Protein AF-A0AAN1PW30-F1 (afdb_monomer)

Nearest PDB structures (foldseek):
  5l0d-assembly2_C-3  TM=2.908E-01  e=8.568E-01  Homo sapiens
  5nen-assembly1_B  TM=4.566E-01  e=4.466E+00  Serratia marcescens
  1qkr-assembly1_A  TM=3.016E-01  e=1.514E+00  Gallus gallus
  5l0d-assembly1_A  TM=2.948E-01  e=2.998E+00  Homo sapiens

Mean predicted aligned error: 3.91 Å

Foldseek 3Di:
DDLVVQLVLLVLLLVLLVVLLPADQQDDDPVSLVSLLVSLVVCCPPPVPAWFWWQALVRDIDIDRPSVLSVVLSVLSVVLNVLCVVLVVQVVCVVVVHDDPDDSVVSNVVSVVSVSRSNRSSVRRSVRSVVSNVD

Secondary structure (DSSP, 8-state):
--HHHHHHHHHHHHHHHHHHHT-BTTB--HHHHHHHHHHHHHHHHHSTT-EEEEE-TTS-EEEEEHHHHHHHHHHHHHHHHHHHHHHHHHHHHHHHTPPPSS-HHHHHHHHHHHHHHHHHHHHHHHHHHHHHH--

Sequence (135 aa):
MNKAQKTEMYVEVLKVVEQLEAVSPTNLSHYTNEKAKSLAAKLAVEAPRTKVTFEDGNDIEVEMYLHAAVELCRSKV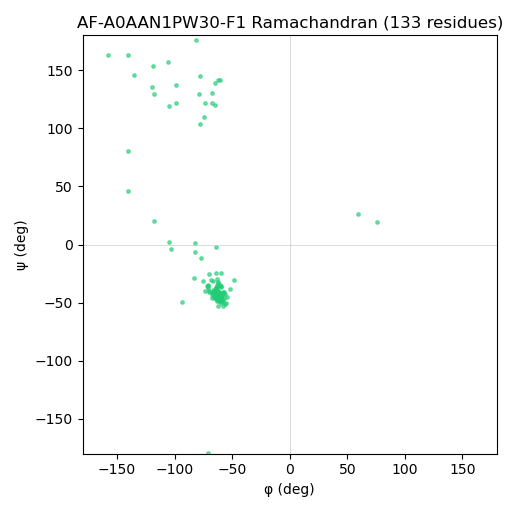EDCAIHTQAAEDAMNAYDNGDDTEFDPFKMEVEADEMKGEVDTLLANFKRALEAKVAA

Organism: Vibrio vulnificus (NCBI:txid672)

pLDDT: mean 92.32, std 5.35, range [72.06, 97.62]

Radius of gyration: 17.14 Å; Cα contacts (8 Å, |Δi|>4): 155; chains: 1; bounding box: 40×23×50 Å

Structure (mmCIF, N/CA/C/O backbone):
data_AF-A0AAN1PW30-F1
#
_entry.id   AF-A0AAN1PW30-F1
#
loop_
_atom_site.group_PDB
_atom_site.id
_atom_site.type_symbol
_atom_site.label_atom_id
_atom_site.label_alt_id
_atom_site.label_comp_id
_atom_site.label_asym_id
_atom_site.label_entity_id
_atom_site.label_seq_id
_atom_site.pdbx_PDB_ins_code
_atom_site.Cartn_x
_atom_site.Cartn_y
_atom_site.Cartn_z
_atom_site.occupancy
_atom_site.B_iso_or_equiv
_atom_site.auth_seq_id
_atom_site.auth_comp_id
_atom_site.auth_asym_id
_atom_site.auth_atom_id
_atom_site.pdbx_PDB_model_num
ATOM 1 N N . MET A 1 1 ? -11.646 -4.202 22.498 1.00 81.50 1 MET A N 1
ATOM 2 C CA . MET A 1 1 ? -10.920 -2.946 22.237 1.00 81.50 1 MET A CA 1
ATOM 3 C C . MET A 1 1 ? -11.868 -1.777 22.465 1.00 81.50 1 MET A C 1
ATOM 5 O O . MET A 1 1 ? -12.986 -1.828 21.961 1.00 81.50 1 MET A O 1
ATOM 9 N N . ASN A 1 2 ? -11.478 -0.795 23.279 1.00 88.50 2 ASN A N 1
ATOM 10 C CA . ASN A 1 2 ? -12.273 0.414 23.529 1.00 88.50 2 ASN A CA 1
ATOM 11 C C . ASN A 1 2 ? -12.083 1.456 22.398 1.00 88.50 2 ASN A C 1
ATOM 13 O O . ASN A 1 2 ? -11.291 1.226 21.482 1.00 88.50 2 ASN A O 1
ATOM 17 N N . LYS A 1 3 ? -12.815 2.585 22.437 1.00 87.56 3 LYS A N 1
ATOM 18 C CA . LYS A 1 3 ? -12.741 3.619 21.382 1.00 87.56 3 LYS A CA 1
ATOM 19 C C . LYS A 1 3 ? -11.317 4.170 21.212 1.00 87.56 3 LYS A C 1
ATOM 21 O O . LYS A 1 3 ? -10.826 4.189 20.093 1.00 87.56 3 LYS A O 1
ATOM 26 N N . ALA A 1 4 ? -10.649 4.537 22.307 1.00 89.38 4 ALA A N 1
ATOM 27 C CA . ALA A 1 4 ? -9.301 5.111 22.274 1.00 89.38 4 ALA A CA 1
ATOM 28 C C . ALA A 1 4 ? -8.271 4.153 21.650 1.00 89.38 4 ALA A C 1
ATOM 30 O O . ALA A 1 4 ? -7.575 4.527 20.713 1.00 89.38 4 ALA A O 1
ATOM 31 N N . GLN A 1 5 ? -8.264 2.890 22.082 1.00 89.75 5 GLN A N 1
ATOM 32 C CA . GLN A 1 5 ? -7.392 1.847 21.530 1.00 89.75 5 GLN A CA 1
ATOM 33 C C . GLN A 1 5 ? -7.632 1.627 20.029 1.00 89.75 5 GLN A C 1
ATOM 35 O O . GLN A 1 5 ? -6.702 1.379 19.269 1.00 89.75 5 GLN A O 1
ATOM 40 N N . LYS A 1 6 ? -8.891 1.728 19.583 1.00 89.88 6 LYS A N 1
ATOM 41 C CA . LYS A 1 6 ? -9.244 1.569 18.170 1.00 89.88 6 LYS A CA 1
ATOM 42 C C . LYS A 1 6 ? -8.744 2.744 17.325 1.00 89.88 6 LYS A C 1
ATOM 44 O O . LYS A 1 6 ? -8.249 2.521 16.226 1.00 89.88 6 LYS A O 1
ATOM 49 N N . THR A 1 7 ? -8.841 3.970 17.838 1.00 92.69 7 THR A N 1
ATOM 50 C CA . THR A 1 7 ? -8.284 5.162 17.185 1.00 92.69 7 THR A CA 1
ATOM 51 C C . THR A 1 7 ? -6.758 5.091 17.107 1.00 92.69 7 THR A C 1
ATOM 53 O O . THR A 1 7 ? -6.206 5.313 16.035 1.00 92.69 7 THR A O 1
ATOM 56 N N . GLU A 1 8 ? -6.074 4.712 18.191 1.00 94.25 8 GLU A N 1
ATOM 57 C CA . GLU A 1 8 ? -4.613 4.529 18.203 1.00 94.25 8 GLU A CA 1
ATOM 58 C C . GLU A 1 8 ? -4.150 3.499 17.167 1.00 94.25 8 GLU A C 1
ATOM 60 O O . GLU A 1 8 ? -3.198 3.750 16.432 1.00 94.25 8 GLU A O 1
ATOM 65 N N . MET A 1 9 ? -4.870 2.380 17.049 1.00 95.56 9 MET A N 1
ATOM 66 C CA . MET A 1 9 ? -4.615 1.369 16.023 1.00 95.56 9 MET A CA 1
ATOM 67 C C . MET A 1 9 ? -4.747 1.951 14.606 1.00 95.56 9 MET A C 1
ATOM 69 O O . MET A 1 9 ? -3.868 1.730 13.778 1.00 95.56 9 MET A O 1
ATOM 73 N N . TYR A 1 10 ? -5.804 2.719 14.305 1.00 96.12 10 TYR A N 1
ATOM 74 C CA . TYR A 1 10 ? -5.939 3.355 12.986 1.00 96.12 10 TYR A CA 1
ATOM 75 C C . TYR A 1 10 ? -4.834 4.384 12.711 1.00 96.12 10 TYR A C 1
ATOM 77 O O . TYR A 1 10 ? -4.348 4.451 11.587 1.00 96.12 10 TYR A O 1
ATOM 85 N N . VAL A 1 11 ? -4.386 5.132 13.726 1.00 96.44 11 VAL A N 1
ATOM 86 C CA . VAL A 1 11 ? -3.246 6.061 13.610 1.00 96.44 11 VAL A CA 1
ATOM 87 C C . VAL A 1 11 ? -1.935 5.314 13.340 1.00 96.44 11 VAL A C 1
ATOM 89 O O . VAL A 1 11 ? -1.115 5.780 12.551 1.00 96.44 11 VAL A O 1
ATOM 92 N N . GLU A 1 12 ? -1.713 4.163 13.980 1.00 96.25 12 GLU A N 1
ATOM 93 C CA . GLU A 1 12 ? -0.541 3.315 13.724 1.00 96.25 12 GLU A CA 1
ATOM 94 C C . GLU A 1 12 ? -0.530 2.805 12.276 1.00 96.25 12 GLU A C 1
ATOM 96 O O . GLU A 1 12 ? 0.503 2.886 11.610 1.00 96.25 12 GLU A O 1
ATOM 101 N N . VAL A 1 13 ? -1.685 2.359 11.768 1.00 96.88 13 VAL A N 1
ATOM 102 C CA . VAL A 1 13 ? -1.829 1.928 10.369 1.00 96.88 13 VAL A CA 1
ATOM 103 C C . VAL A 1 13 ? -1.617 3.081 9.399 1.00 96.88 13 VAL A C 1
ATOM 105 O O . VAL A 1 13 ? -0.852 2.927 8.451 1.00 96.88 13 VAL A O 1
ATOM 108 N N . LEU A 1 14 ? -2.228 4.239 9.654 1.00 97.12 14 LEU A N 1
ATOM 109 C CA . LEU A 1 14 ? -2.099 5.418 8.799 1.00 97.12 14 LEU A CA 1
ATOM 110 C C . LEU A 1 14 ? -0.629 5.801 8.588 1.00 97.12 14 LEU A C 1
ATOM 112 O O . LEU A 1 14 ? -0.199 5.969 7.454 1.00 97.12 14 LEU A O 1
ATOM 116 N N . LYS A 1 15 ? 0.173 5.812 9.660 1.00 96.25 15 LYS A N 1
ATOM 117 C CA . LYS A 1 15 ? 1.615 6.099 9.579 1.00 96.25 15 LYS A CA 1
ATOM 118 C C . LYS A 1 15 ? 2.386 5.109 8.711 1.00 96.25 15 LYS A C 1
ATOM 120 O O . LYS A 1 15 ? 3.383 5.483 8.105 1.00 96.25 15 LYS A O 1
ATOM 125 N N . VAL A 1 16 ? 2.000 3.834 8.706 1.00 95.81 16 VAL A N 1
ATOM 126 C CA . VAL A 1 16 ? 2.643 2.830 7.846 1.00 95.81 16 VAL A CA 1
ATOM 127 C C . VAL A 1 16 ? 2.225 3.022 6.393 1.00 95.81 16 VAL A C 1
ATOM 129 O O . VAL A 1 16 ? 3.078 2.945 5.517 1.00 95.81 16 VAL A O 1
ATOM 132 N N . VAL A 1 17 ? 0.954 3.330 6.136 1.00 95.88 17 VAL A N 1
ATOM 133 C CA . VAL A 1 17 ? 0.462 3.619 4.781 1.00 95.88 17 VAL A CA 1
ATOM 134 C C . VAL A 1 17 ? 1.135 4.867 4.204 1.00 95.88 17 VAL A C 1
ATOM 136 O O . VAL A 1 17 ? 1.611 4.816 3.080 1.00 95.88 17 VAL A O 1
ATOM 139 N N . GLU A 1 18 ? 1.291 5.939 4.985 1.00 95.44 18 GLU A N 1
ATOM 140 C CA . GLU A 1 18 ? 2.047 7.137 4.576 1.00 95.44 18 GLU A CA 1
ATOM 141 C C . GLU A 1 18 ? 3.515 6.824 4.249 1.00 95.44 18 GLU A C 1
ATOM 143 O O . GLU A 1 18 ? 4.101 7.407 3.341 1.00 95.44 18 GLU A O 1
ATOM 148 N N . GLN A 1 19 ? 4.127 5.890 4.982 1.00 94.56 19 GLN A N 1
ATOM 149 C CA . GLN A 1 19 ? 5.493 5.452 4.699 1.00 94.56 19 GLN A CA 1
ATOM 150 C C . GLN A 1 19 ? 5.590 4.618 3.425 1.00 94.56 19 GLN A C 1
ATOM 152 O O . GLN A 1 19 ? 6.607 4.714 2.748 1.00 94.56 19 GLN A O 1
ATOM 157 N N . LEU A 1 20 ? 4.571 3.812 3.119 1.00 94.25 20 LEU A N 1
ATOM 158 C CA . LEU A 1 20 ? 4.473 3.060 1.868 1.00 94.25 20 LEU A CA 1
ATOM 159 C C . LEU A 1 20 ? 4.222 3.992 0.674 1.00 94.25 20 LEU A C 1
ATOM 161 O O . LEU A 1 20 ? 4.856 3.824 -0.356 1.00 94.25 20 LEU A O 1
ATOM 165 N N . GLU A 1 21 ? 3.372 5.007 0.828 1.00 92.94 21 GLU A N 1
ATOM 166 C CA . GLU A 1 21 ? 3.100 6.036 -0.192 1.00 92.94 21 GLU A CA 1
ATOM 167 C C . GLU A 1 21 ? 4.357 6.854 -0.538 1.00 92.94 21 GLU A C 1
ATOM 169 O O . GLU A 1 21 ? 4.560 7.246 -1.682 1.00 92.94 21 GLU A O 1
ATOM 174 N N . ALA A 1 22 ? 5.238 7.075 0.441 1.00 90.06 22 ALA A N 1
ATOM 175 C CA . ALA A 1 22 ? 6.494 7.800 0.256 1.00 90.06 22 ALA A CA 1
ATOM 176 C C . ALA A 1 22 ? 7.646 6.945 -0.319 1.00 90.06 22 ALA A C 1
ATOM 178 O O . ALA A 1 22 ? 8.770 7.444 -0.438 1.00 90.06 22 ALA A O 1
ATOM 179 N N . VAL A 1 23 ? 7.415 5.663 -0.627 1.00 87.31 23 VAL A N 1
ATOM 180 C CA . VAL A 1 23 ? 8.431 4.780 -1.217 1.00 87.31 23 VAL A CA 1
ATOM 181 C C . VAL A 1 23 ? 8.762 5.242 -2.636 1.00 87.31 23 VAL A C 1
ATOM 183 O O . VAL A 1 23 ? 7.880 5.468 -3.461 1.00 87.31 23 VAL A O 1
ATOM 186 N N . SER A 1 24 ? 10.060 5.368 -2.921 1.00 78.06 24 SER A N 1
ATOM 187 C CA . SER A 1 24 ? 10.543 5.586 -4.287 1.00 78.06 24 SER A CA 1
ATOM 188 C C . SER A 1 24 ? 10.160 4.387 -5.160 1.00 78.06 24 SER A C 1
ATOM 190 O O . SER A 1 24 ? 10.295 3.264 -4.669 1.00 78.06 24 SER A O 1
ATOM 192 N N . PRO A 1 25 ? 9.774 4.585 -6.436 1.00 73.44 25 PRO A N 1
ATOM 193 C CA . PRO A 1 25 ? 9.343 3.510 -7.333 1.00 73.44 25 PRO A CA 1
ATOM 194 C C . PRO A 1 25 ? 10.270 2.292 -7.376 1.00 73.44 25 PRO A C 1
ATOM 196 O O . PRO A 1 25 ? 9.790 1.186 -7.526 1.00 73.44 25 PRO A O 1
ATOM 199 N N . THR A 1 26 ? 11.574 2.466 -7.169 1.00 77.81 26 THR A N 1
ATOM 200 C CA . THR A 1 26 ? 12.582 1.391 -7.200 1.00 77.81 26 THR A CA 1
ATOM 201 C C . THR A 1 26 ? 13.077 0.917 -5.840 1.00 77.81 26 THR A C 1
ATOM 203 O O . THR A 1 26 ? 13.900 0.010 -5.757 1.00 77.81 26 THR A O 1
ATOM 206 N N . ASN A 1 27 ? 12.651 1.539 -4.738 1.00 79.00 27 ASN A N 1
ATOM 207 C CA . ASN A 1 27 ? 13.316 1.335 -3.454 1.00 79.00 27 ASN A CA 1
ATOM 208 C C . ASN A 1 27 ? 12.343 1.242 -2.284 1.00 79.00 27 ASN A C 1
ATOM 210 O O . ASN A 1 27 ? 12.189 2.176 -1.487 1.00 79.00 27 ASN A O 1
ATOM 214 N N . LEU A 1 28 ? 11.762 0.055 -2.125 1.00 86.00 28 LEU A N 1
ATOM 215 C CA . LEU A 1 28 ? 11.149 -0.347 -0.869 1.00 86.00 28 LEU A CA 1
ATOM 216 C C . LEU A 1 28 ? 12.241 -0.766 0.126 1.00 86.00 28 LEU A C 1
ATOM 218 O O . LEU A 1 28 ? 12.779 -1.871 0.067 1.00 86.00 28 LEU A O 1
ATOM 222 N N . SER A 1 29 ? 12.547 0.107 1.090 1.00 87.25 29 SER A N 1
ATOM 223 C CA . SER A 1 29 ? 13.531 -0.231 2.123 1.00 87.25 29 SER A CA 1
ATOM 224 C C . SER A 1 29 ? 13.096 -1.463 2.932 1.00 87.25 29 SER A C 1
ATOM 226 O O . SER A 1 29 ? 11.925 -1.598 3.302 1.00 87.25 29 SER A O 1
ATOM 228 N N . HIS A 1 30 ? 14.057 -2.325 3.288 1.00 87.50 30 HIS A N 1
ATOM 229 C CA . HIS A 1 30 ? 13.805 -3.488 4.151 1.00 87.50 30 HIS A CA 1
ATOM 230 C C . HIS A 1 30 ? 13.090 -3.093 5.454 1.00 87.50 30 HIS A C 1
ATOM 232 O O . HIS A 1 30 ? 12.180 -3.785 5.902 1.00 87.50 30 HIS A O 1
ATOM 238 N N . TYR A 1 31 ? 13.454 -1.939 6.025 1.00 89.75 31 TYR A N 1
ATOM 239 C CA . TYR A 1 31 ? 12.816 -1.397 7.222 1.00 89.75 31 TYR A CA 1
ATOM 240 C C . TYR A 1 31 ? 11.323 -1.102 7.012 1.00 89.75 31 TYR A C 1
ATOM 242 O O . TYR A 1 31 ? 10.502 -1.511 7.832 1.00 89.75 31 TYR A O 1
ATOM 250 N N . THR A 1 32 ? 10.957 -0.419 5.922 1.00 91.50 32 THR A N 1
ATOM 251 C CA . THR A 1 32 ? 9.554 -0.100 5.609 1.00 91.50 32 THR A CA 1
ATOM 252 C C . THR A 1 32 ? 8.741 -1.374 5.371 1.00 91.50 32 THR A C 1
ATOM 254 O O . THR A 1 32 ? 7.651 -1.513 5.930 1.00 91.50 32 THR A O 1
ATOM 257 N N . ASN A 1 33 ? 9.291 -2.329 4.612 1.00 92.06 33 ASN A N 1
ATOM 258 C CA . ASN A 1 33 ? 8.630 -3.601 4.310 1.00 92.06 33 ASN A CA 1
ATOM 259 C C . ASN A 1 33 ? 8.364 -4.424 5.583 1.00 92.06 33 ASN A C 1
ATOM 261 O O . ASN A 1 33 ? 7.224 -4.792 5.875 1.00 92.06 33 ASN A O 1
ATOM 265 N N . GLU A 1 34 ? 9.398 -4.650 6.400 1.00 94.50 34 GLU A N 1
ATOM 266 C CA . GLU A 1 34 ? 9.271 -5.433 7.635 1.00 94.50 34 GLU A CA 1
ATOM 267 C C . GLU A 1 34 ? 8.385 -4.743 8.675 1.00 94.50 34 GLU A C 1
ATOM 269 O O . GLU A 1 34 ? 7.665 -5.415 9.418 1.00 94.50 34 GLU A O 1
ATOM 274 N N . LYS A 1 35 ? 8.362 -3.405 8.706 1.00 94.50 35 LYS A N 1
ATOM 275 C CA . LYS A 1 35 ? 7.440 -2.659 9.566 1.00 94.50 35 LYS A CA 1
ATOM 276 C C . LYS A 1 35 ? 5.982 -2.884 9.161 1.00 94.50 35 LYS A C 1
ATOM 278 O O . LYS A 1 35 ? 5.157 -3.152 10.035 1.00 94.50 35 LYS A O 1
ATOM 283 N N . ALA A 1 36 ? 5.663 -2.810 7.868 1.00 95.81 36 ALA A N 1
ATOM 284 C CA . ALA A 1 36 ? 4.309 -3.060 7.373 1.00 95.81 36 ALA A CA 1
ATOM 285 C C . ALA A 1 36 ? 3.867 -4.510 7.621 1.00 95.81 36 ALA A C 1
ATOM 287 O O . ALA A 1 36 ? 2.786 -4.745 8.163 1.00 95.81 36 ALA A O 1
ATOM 288 N N . LYS A 1 37 ? 4.747 -5.473 7.332 1.00 97.00 37 LYS A N 1
ATOM 289 C CA . LYS A 1 37 ? 4.534 -6.905 7.577 1.00 97.00 37 LYS A CA 1
ATOM 290 C C . LYS A 1 37 ? 4.310 -7.223 9.057 1.00 97.00 37 LYS A C 1
ATOM 292 O O . LYS A 1 37 ? 3.358 -7.914 9.419 1.00 97.00 37 LYS A O 1
ATOM 297 N N . SER A 1 38 ? 5.157 -6.678 9.933 1.00 97.12 38 SER A N 1
ATOM 298 C CA . SER A 1 38 ? 5.034 -6.855 11.385 1.00 97.12 38 SER A CA 1
ATOM 299 C C . SER A 1 38 ? 3.733 -6.256 11.916 1.00 97.12 38 SER A C 1
ATOM 301 O O . SER A 1 38 ? 3.075 -6.863 12.763 1.00 97.12 38 SER A O 1
ATOM 303 N N . LEU A 1 39 ? 3.325 -5.091 11.399 1.00 97.50 39 LEU A N 1
ATOM 304 C CA . LEU A 1 39 ? 2.055 -4.472 11.767 1.00 97.50 39 LEU A CA 1
ATOM 305 C C . LEU A 1 39 ? 0.861 -5.316 11.307 1.00 97.50 39 LEU A C 1
ATOM 307 O O . LEU A 1 39 ? -0.047 -5.554 12.101 1.00 97.50 39 LEU A O 1
ATOM 311 N N . ALA A 1 40 ? 0.866 -5.818 10.070 1.00 97.38 40 ALA A N 1
ATOM 312 C CA . ALA A 1 40 ? -0.177 -6.718 9.581 1.00 97.38 40 ALA A CA 1
ATOM 313 C C . ALA A 1 40 ? -0.301 -7.971 10.471 1.00 97.38 40 ALA A C 1
ATOM 315 O O . ALA A 1 40 ? -1.402 -8.316 10.906 1.00 97.38 40 ALA A O 1
ATOM 316 N N . ALA A 1 41 ? 0.823 -8.600 10.831 1.00 97.62 41 ALA A N 1
ATOM 317 C CA . ALA A 1 41 ? 0.840 -9.757 11.726 1.00 97.62 41 ALA A CA 1
ATOM 318 C C . ALA A 1 41 ? 0.293 -9.433 13.130 1.00 97.62 41 ALA A C 1
ATOM 320 O O . ALA A 1 41 ? -0.526 -10.183 13.664 1.00 97.62 41 ALA A O 1
ATOM 321 N N . LYS A 1 42 ? 0.683 -8.290 13.711 1.00 97.12 42 LYS A N 1
ATOM 322 C CA . LYS A 1 42 ? 0.152 -7.801 14.995 1.00 97.12 42 LYS A CA 1
ATOM 323 C C . LYS A 1 42 ? -1.366 -7.612 14.935 1.00 97.12 42 LYS A C 1
ATOM 325 O O . LYS A 1 42 ? -2.090 -8.119 15.791 1.00 97.12 42 LYS A O 1
ATOM 330 N N . LEU A 1 43 ? -1.868 -6.940 13.897 1.00 96.88 43 LEU A N 1
ATOM 331 C CA . LEU A 1 43 ? -3.300 -6.685 13.705 1.00 96.88 43 LEU A CA 1
ATOM 332 C C . LEU A 1 43 ? -4.106 -7.974 13.519 1.00 96.88 43 LEU A C 1
ATOM 334 O O . LEU A 1 43 ? -5.236 -8.057 14.001 1.00 96.88 43 LEU A O 1
ATOM 338 N N . ALA A 1 44 ? -3.536 -8.987 12.864 1.00 96.62 44 ALA A N 1
ATOM 339 C CA . ALA A 1 44 ? -4.173 -10.291 12.707 1.00 96.62 44 ALA A CA 1
ATOM 340 C C . ALA A 1 44 ? -4.389 -11.014 14.051 1.00 96.62 44 ALA A C 1
ATOM 342 O O . ALA A 1 44 ? -5.293 -11.837 14.163 1.00 96.62 44 ALA A O 1
ATOM 343 N N . VAL A 1 45 ? -3.603 -10.694 15.083 1.00 96.31 45 VAL A N 1
ATOM 344 C CA . VAL A 1 45 ? -3.748 -11.264 16.432 1.00 96.31 45 VAL A CA 1
ATOM 345 C C . VAL A 1 45 ? -4.613 -10.375 17.325 1.00 96.31 45 VAL A C 1
ATOM 347 O O . VAL A 1 45 ? -5.549 -10.852 17.966 1.00 96.31 45 VAL A O 1
ATOM 350 N N . GLU A 1 46 ? -4.322 -9.076 17.368 1.00 94.31 46 GLU A N 1
ATOM 351 C CA . GLU A 1 46 ? -4.938 -8.139 18.316 1.00 94.31 46 GLU A CA 1
ATOM 352 C C . GLU A 1 46 ? -6.307 -7.619 17.849 1.00 94.31 46 GLU A C 1
ATOM 354 O O . GLU A 1 46 ? -7.176 -7.298 18.665 1.00 94.31 46 GLU A O 1
ATOM 359 N N . ALA A 1 47 ? -6.522 -7.553 16.533 1.00 93.00 47 ALA A N 1
ATOM 360 C CA . ALA A 1 47 ? -7.712 -6.979 15.913 1.00 93.00 47 ALA A CA 1
ATOM 361 C C . ALA A 1 47 ? -8.222 -7.776 14.681 1.00 93.00 47 ALA A C 1
ATOM 363 O O . ALA A 1 47 ? -8.619 -7.158 13.688 1.00 93.00 47 ALA A O 1
ATOM 364 N N . PRO A 1 48 ? -8.322 -9.125 14.736 1.00 94.38 48 PRO A N 1
ATOM 365 C CA . PRO A 1 48 ? -8.564 -9.992 13.568 1.00 94.38 48 PRO A CA 1
ATOM 366 C C . PRO A 1 48 ? -9.870 -9.718 12.820 1.00 94.38 48 PRO A C 1
ATOM 368 O O . PRO A 1 48 ? -10.021 -10.072 11.659 1.00 94.38 48 PRO A O 1
ATOM 371 N N . ARG A 1 49 ? -10.860 -9.136 13.501 1.00 94.94 49 ARG A N 1
ATOM 372 C CA . ARG A 1 49 ? -12.202 -8.895 12.949 1.00 94.94 49 ARG A CA 1
ATOM 373 C C . ARG A 1 49 ? -12.441 -7.438 12.580 1.00 94.94 49 ARG A C 1
ATOM 375 O O . ARG A 1 49 ? -13.554 -7.089 12.192 1.00 94.94 49 ARG A O 1
ATOM 382 N N . THR A 1 50 ? -11.443 -6.572 12.743 1.00 95.06 50 THR A N 1
ATOM 383 C CA . THR A 1 50 ? -11.596 -5.173 12.358 1.00 95.06 50 THR A CA 1
ATOM 384 C C . THR A 1 50 ? -11.563 -5.077 10.847 1.00 95.06 50 THR A C 1
ATOM 386 O O . THR A 1 50 ? -10.590 -5.488 10.225 1.00 95.06 50 THR A O 1
ATOM 389 N N . LYS A 1 51 ? -12.631 -4.530 10.273 1.00 95.81 51 LYS A N 1
ATOM 390 C CA . LYS A 1 51 ? -12.764 -4.308 8.840 1.00 95.81 51 LYS A CA 1
ATOM 391 C C . LYS A 1 51 ? -12.605 -2.837 8.477 1.00 95.81 51 LYS A C 1
ATOM 393 O O . LYS A 1 51 ? -12.814 -1.947 9.311 1.00 95.81 51 LYS A O 1
ATOM 398 N N . VAL A 1 52 ? -12.249 -2.618 7.224 1.00 95.25 52 VAL A N 1
ATOM 399 C CA . VAL A 1 52 ? -12.179 -1.325 6.554 1.00 95.25 52 VAL A CA 1
ATOM 400 C C . VAL A 1 52 ? -12.820 -1.472 5.176 1.00 95.25 52 VAL A C 1
ATOM 402 O O . VAL A 1 52 ? -12.742 -2.541 4.570 1.00 95.25 52 VAL A O 1
ATOM 405 N N . THR A 1 53 ? -13.468 -0.404 4.725 1.00 95.81 53 THR A N 1
ATOM 406 C CA . THR A 1 53 ? -14.087 -0.310 3.403 1.00 95.81 53 THR A CA 1
ATOM 407 C C . THR A 1 53 ? -13.399 0.814 2.650 1.00 95.81 53 THR A C 1
ATOM 409 O O . THR A 1 53 ? -13.238 1.896 3.222 1.00 95.81 53 THR A O 1
ATOM 412 N N . PHE A 1 54 ? -12.957 0.544 1.428 1.00 94.69 54 PHE A N 1
ATOM 413 C CA . PHE A 1 54 ? -12.302 1.505 0.542 1.00 94.69 54 PHE A CA 1
ATOM 414 C C . PHE A 1 54 ? -12.433 1.037 -0.913 1.00 94.69 54 PHE A C 1
ATOM 416 O O . PHE A 1 54 ? -12.751 -0.123 -1.156 1.00 94.69 54 PHE A O 1
ATOM 423 N N . GLU A 1 55 ? -12.213 1.935 -1.867 1.00 91.56 55 GLU A N 1
ATOM 424 C CA . GLU A 1 55 ? -12.145 1.604 -3.296 1.00 91.56 55 GLU A CA 1
ATOM 425 C C . GLU A 1 55 ? -10.772 1.010 -3.628 1.00 91.56 55 GLU A C 1
ATOM 427 O O . GLU A 1 55 ? -9.743 1.585 -3.260 1.00 91.56 55 GLU A O 1
ATOM 432 N N . ASP A 1 56 ? -10.745 -0.141 -4.301 1.00 78.25 56 ASP A N 1
ATOM 433 C CA . ASP A 1 56 ? -9.505 -0.727 -4.807 1.00 78.25 56 ASP A CA 1
ATOM 434 C C . ASP A 1 56 ? -8.933 0.079 -5.993 1.00 78.25 56 ASP A C 1
ATOM 436 O O . ASP A 1 56 ? -9.486 1.100 -6.400 1.00 78.25 56 ASP A O 1
ATOM 440 N N . GLY A 1 57 ? -7.799 -0.358 -6.550 1.00 72.06 57 GLY A N 1
ATOM 441 C CA . GLY A 1 57 ? -7.173 0.306 -7.702 1.00 72.06 57 GLY A CA 1
ATOM 442 C C . GLY A 1 57 ? -8.011 0.293 -8.993 1.00 72.06 57 GLY A C 1
ATOM 443 O O . GLY A 1 57 ? -7.565 0.854 -9.984 1.00 72.06 57 GLY A O 1
ATOM 444 N N . ASN A 1 58 ? -9.196 -0.333 -8.991 1.00 78.06 58 ASN A N 1
ATOM 445 C CA . ASN A 1 58 ? -10.121 -0.434 -10.122 1.00 78.06 58 ASN A CA 1
ATOM 446 C C . ASN A 1 58 ? -11.475 0.246 -9.839 1.00 78.06 58 ASN A C 1
ATOM 448 O O . ASN A 1 58 ? -12.473 -0.092 -10.479 1.00 78.06 58 ASN A O 1
ATOM 452 N N . ASP A 1 59 ? -11.530 1.162 -8.866 1.00 78.75 59 ASP A N 1
ATOM 453 C CA . ASP A 1 59 ? -12.751 1.857 -8.431 1.00 78.75 59 ASP A CA 1
ATOM 454 C C . ASP A 1 59 ? -13.858 0.909 -7.921 1.00 78.75 59 ASP A C 1
ATOM 456 O O . ASP A 1 59 ? -15.052 1.222 -7.967 1.00 78.75 59 ASP A O 1
ATOM 460 N N . ILE A 1 60 ? -13.486 -0.274 -7.420 1.00 86.31 60 ILE A N 1
ATOM 461 C CA . ILE A 1 60 ? -14.430 -1.226 -6.832 1.00 86.31 60 ILE A CA 1
ATOM 462 C C . ILE A 1 60 ? -14.395 -1.077 -5.314 1.00 86.31 60 ILE A C 1
ATOM 464 O O . ILE A 1 60 ? -13.361 -1.267 -4.675 1.00 86.31 60 ILE A O 1
ATOM 468 N N . GLU A 1 61 ? -15.544 -0.778 -4.705 1.00 92.81 61 GLU A N 1
ATOM 469 C CA . GLU A 1 61 ? -15.660 -0.759 -3.246 1.00 92.81 61 GLU A CA 1
ATOM 470 C C . GLU A 1 61 ? -15.447 -2.170 -2.676 1.00 92.81 61 GLU A C 1
ATOM 472 O O . GLU A 1 61 ? -16.194 -3.110 -2.963 1.00 92.81 61 GLU A O 1
ATOM 477 N N . VAL A 1 62 ? -14.431 -2.310 -1.825 1.00 92.50 62 VAL A N 1
ATOM 478 C CA . VAL A 1 62 ? -14.078 -3.559 -1.155 1.00 92.50 62 VAL A CA 1
ATOM 479 C C . VAL A 1 62 ? -14.171 -3.404 0.357 1.00 92.50 62 VAL A C 1
ATOM 481 O O . VAL A 1 62 ? -13.693 -2.434 0.942 1.00 92.50 62 VAL A O 1
ATOM 484 N N . GLU A 1 63 ? -14.765 -4.397 1.023 1.00 96.06 63 GLU A N 1
ATOM 485 C CA . GLU A 1 63 ? -14.712 -4.537 2.479 1.00 96.06 63 GLU A CA 1
ATOM 486 C C . GLU A 1 63 ? -13.749 -5.672 2.843 1.00 96.06 63 GLU A C 1
ATOM 488 O O . GLU A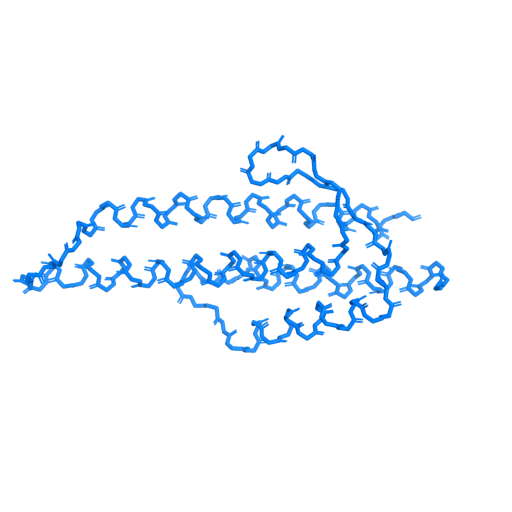 1 63 ? -13.980 -6.834 2.504 1.00 96.06 63 GLU A O 1
ATOM 493 N N . MET A 1 64 ? -12.686 -5.360 3.585 1.00 95.50 64 MET A N 1
ATOM 494 C CA . MET A 1 64 ? -11.699 -6.359 4.000 1.00 95.50 64 MET A CA 1
ATOM 495 C C . MET A 1 64 ? -11.203 -6.154 5.426 1.00 95.50 64 MET A C 1
ATOM 497 O O . MET A 1 64 ? -11.375 -5.097 6.034 1.00 95.50 64 MET A O 1
ATOM 501 N N . TYR A 1 65 ? -10.594 -7.198 5.991 1.00 97.38 65 TYR A N 1
ATOM 502 C CA . TYR A 1 65 ? -9.956 -7.099 7.298 1.00 97.38 65 TYR A CA 1
ATOM 503 C C . TYR A 1 65 ? -8.764 -6.143 7.237 1.00 97.38 65 TYR A C 1
ATOM 505 O O . TYR A 1 65 ? -7.971 -6.186 6.302 1.00 97.38 65 TYR A O 1
ATOM 513 N N . LEU A 1 66 ? -8.608 -5.310 8.264 1.00 96.88 66 LEU A N 1
ATOM 514 C CA . LEU A 1 66 ? -7.589 -4.264 8.318 1.00 96.88 66 LEU A CA 1
ATOM 515 C C . LEU A 1 66 ? -6.172 -4.828 8.155 1.00 96.88 66 LEU A C 1
ATOM 517 O O . LEU A 1 66 ? -5.367 -4.257 7.431 1.00 96.88 66 LEU A O 1
ATOM 521 N N . HIS A 1 67 ? -5.880 -5.970 8.782 1.00 97.38 67 HIS A N 1
ATOM 522 C CA . HIS A 1 67 ? -4.586 -6.636 8.626 1.00 97.38 67 HIS A CA 1
ATOM 523 C C . HIS A 1 67 ? -4.335 -7.095 7.179 1.00 97.38 67 HIS A C 1
ATOM 525 O O . HIS A 1 67 ? -3.212 -7.008 6.698 1.00 97.38 67 HIS A O 1
ATOM 531 N N . ALA A 1 68 ? -5.379 -7.554 6.481 1.00 97.06 68 ALA A N 1
ATOM 532 C CA . ALA A 1 68 ? -5.288 -7.981 5.090 1.00 97.06 68 ALA A CA 1
ATOM 533 C C . ALA A 1 68 ? -5.114 -6.780 4.150 1.00 97.06 68 ALA A C 1
ATOM 535 O O . ALA A 1 68 ? -4.354 -6.879 3.197 1.00 97.06 68 ALA A O 1
ATOM 536 N N . ALA A 1 69 ? -5.741 -5.638 4.454 1.00 96.69 69 ALA A N 1
ATOM 537 C CA . ALA A 1 69 ? -5.546 -4.394 3.709 1.00 96.69 69 ALA A CA 1
ATOM 538 C C . ALA A 1 69 ? -4.097 -3.890 3.793 1.00 96.69 69 ALA A C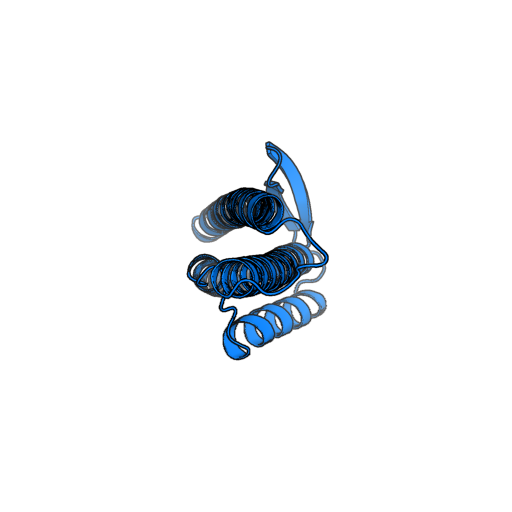 1
ATOM 540 O O . ALA A 1 69 ? -3.508 -3.532 2.776 1.00 96.69 69 ALA A O 1
ATOM 541 N N . VAL A 1 70 ? -3.501 -3.916 4.992 1.00 97.25 70 VAL A N 1
ATOM 542 C CA . VAL A 1 70 ? -2.089 -3.544 5.187 1.00 97.25 70 VAL A CA 1
ATOM 543 C C . VAL A 1 70 ? -1.164 -4.479 4.410 1.00 97.25 70 VAL A C 1
ATOM 545 O O . VAL A 1 70 ? -0.257 -4.008 3.729 1.00 97.25 70 VAL A O 1
ATOM 548 N N . GLU A 1 71 ? -1.409 -5.789 4.475 1.00 97.25 71 GLU A N 1
ATOM 549 C CA . GLU A 1 71 ? -0.600 -6.778 3.758 1.00 97.25 71 GLU A CA 1
ATOM 550 C C . GLU A 1 71 ? -0.742 -6.662 2.234 1.00 97.25 71 GLU A C 1
ATOM 552 O O . GLU A 1 71 ? 0.255 -6.751 1.522 1.00 97.25 71 GLU A O 1
ATOM 557 N N . LEU A 1 72 ? -1.953 -6.395 1.733 1.00 95.50 72 LEU A N 1
ATOM 558 C CA . LEU A 1 72 ? -2.199 -6.134 0.315 1.00 95.50 72 LEU A CA 1
ATOM 559 C C . LEU A 1 72 ? -1.396 -4.922 -0.166 1.00 95.50 72 LEU A C 1
ATOM 561 O O . LEU A 1 72 ? -0.689 -5.023 -1.164 1.00 95.50 72 LEU A O 1
ATOM 565 N N . CYS A 1 73 ? -1.473 -3.800 0.555 1.00 95.12 73 CYS A N 1
ATOM 566 C CA . CYS A 1 73 ? -0.729 -2.587 0.214 1.00 95.12 73 CYS A CA 1
ATOM 567 C C . CYS A 1 73 ? 0.781 -2.844 0.211 1.00 95.12 73 CYS A C 1
ATOM 569 O O . CYS A 1 73 ? 1.471 -2.458 -0.726 1.00 95.12 73 CYS A O 1
ATOM 571 N N . ARG A 1 74 ? 1.290 -3.541 1.235 1.00 96.06 74 ARG A N 1
ATOM 572 C CA . ARG A 1 74 ? 2.702 -3.925 1.326 1.00 96.06 74 ARG A CA 1
ATOM 573 C C . ARG A 1 74 ? 3.137 -4.765 0.124 1.00 96.06 74 ARG A C 1
ATOM 575 O O . ARG A 1 74 ? 4.121 -4.415 -0.516 1.00 96.06 74 ARG A O 1
ATOM 582 N N . SER A 1 75 ? 2.413 -5.847 -0.173 1.00 95.62 75 SER A N 1
ATOM 583 C CA . SER A 1 75 ? 2.737 -6.751 -1.284 1.00 95.62 75 SER A CA 1
ATOM 584 C C . SER A 1 75 ? 2.722 -6.014 -2.617 1.00 95.62 75 SER A C 1
ATOM 586 O O . SER A 1 75 ? 3.645 -6.155 -3.402 1.00 95.62 75 SER A O 1
ATOM 588 N N . LYS A 1 76 ? 1.713 -5.170 -2.850 1.00 94.31 76 LYS A N 1
ATOM 589 C CA . LYS A 1 76 ? 1.589 -4.401 -4.089 1.00 94.31 76 LYS A CA 1
ATOM 590 C C . LYS A 1 76 ? 2.719 -3.384 -4.277 1.00 94.31 76 LYS A C 1
ATOM 592 O O . LYS A 1 76 ? 3.220 -3.244 -5.387 1.00 94.31 76 LYS A O 1
ATOM 597 N N . VAL A 1 77 ? 3.154 -2.720 -3.204 1.00 94.81 77 VAL A N 1
ATOM 598 C CA . VAL A 1 77 ? 4.326 -1.827 -3.235 1.00 94.81 77 VAL A CA 1
ATOM 599 C C . VAL A 1 77 ? 5.618 -2.608 -3.486 1.00 94.81 77 VAL A C 1
ATOM 601 O O . VAL A 1 77 ? 6.463 -2.149 -4.245 1.00 94.81 77 VAL A O 1
ATOM 604 N N . GLU A 1 78 ? 5.780 -3.782 -2.871 1.00 94.31 78 GLU A N 1
ATOM 605 C CA . GLU A 1 78 ? 6.940 -4.656 -3.095 1.00 94.31 78 GLU A CA 1
ATOM 606 C C . GLU A 1 78 ? 7.011 -5.142 -4.548 1.00 94.31 78 GLU A C 1
ATOM 608 O O . GLU A 1 78 ? 8.050 -4.989 -5.186 1.00 94.31 78 GLU A O 1
ATOM 613 N N . ASP A 1 79 ? 5.898 -5.644 -5.088 1.00 93.56 79 ASP A N 1
ATOM 614 C CA . ASP A 1 79 ? 5.801 -6.109 -6.474 1.00 93.56 79 ASP A CA 1
ATOM 615 C C . ASP A 1 79 ? 6.087 -4.970 -7.466 1.00 93.56 79 ASP A C 1
ATOM 617 O O . ASP A 1 79 ? 6.858 -5.146 -8.408 1.00 93.56 79 ASP A O 1
ATOM 621 N N . CYS A 1 80 ? 5.520 -3.781 -7.230 1.00 94.38 80 CYS A N 1
ATOM 622 C CA . CYS A 1 80 ? 5.780 -2.590 -8.042 1.00 94.38 80 CYS A CA 1
ATOM 623 C C . CYS A 1 80 ? 7.261 -2.185 -8.001 1.00 94.38 80 CYS A C 1
ATOM 625 O O . CYS A 1 80 ? 7.837 -1.880 -9.046 1.00 94.38 80 CYS A O 1
ATOM 627 N N . ALA A 1 81 ? 7.905 -2.253 -6.831 1.00 93.00 81 ALA A N 1
ATOM 628 C CA . ALA A 1 81 ? 9.321 -1.926 -6.704 1.00 93.00 81 ALA A CA 1
ATOM 629 C C . ALA A 1 81 ? 10.230 -2.905 -7.452 1.00 93.00 81 ALA A C 1
ATOM 631 O O . ALA A 1 81 ? 11.173 -2.486 -8.125 1.00 93.00 81 ALA A O 1
ATOM 632 N N . ILE A 1 82 ? 9.923 -4.202 -7.374 1.00 92.44 82 ILE A N 1
ATOM 633 C CA . ILE A 1 82 ? 10.643 -5.244 -8.111 1.00 92.44 82 ILE A CA 1
ATOM 634 C C . ILE A 1 82 ? 10.482 -5.039 -9.621 1.00 92.44 82 ILE A C 1
ATOM 636 O O . ILE A 1 82 ? 11.472 -5.090 -10.349 1.00 92.44 82 ILE A O 1
ATOM 640 N N . HIS A 1 83 ? 9.255 -4.790 -10.090 1.00 93.44 83 HIS A N 1
ATOM 641 C CA . HIS A 1 83 ? 8.975 -4.623 -11.519 1.00 93.44 83 HIS A CA 1
ATOM 642 C C . HIS A 1 83 ? 9.627 -3.362 -12.088 1.00 93.44 83 HIS A C 1
ATOM 644 O O . HIS A 1 83 ? 10.240 -3.418 -13.149 1.00 93.44 83 HIS A O 1
ATOM 650 N N . THR A 1 84 ? 9.582 -2.251 -11.347 1.00 93.19 84 THR A N 1
ATOM 651 C CA . THR A 1 84 ? 10.252 -1.004 -11.745 1.00 93.19 84 THR A CA 1
ATOM 652 C C . THR A 1 84 ? 11.765 -1.194 -11.835 1.00 93.19 84 THR A C 1
ATOM 654 O O . THR A 1 84 ? 12.369 -0.794 -12.825 1.00 93.19 84 THR A O 1
ATOM 657 N N . GLN A 1 85 ? 12.385 -1.864 -10.855 1.00 92.75 85 GLN A N 1
ATOM 658 C CA . GLN A 1 85 ? 13.820 -2.155 -10.917 1.00 92.75 85 GLN A CA 1
ATOM 659 C C . GLN A 1 85 ? 14.166 -3.040 -12.123 1.00 92.75 85 GLN A C 1
ATOM 661 O O . GLN A 1 85 ? 15.151 -2.783 -12.809 1.00 92.75 85 GLN A O 1
ATOM 666 N N . ALA A 1 86 ? 13.347 -4.053 -12.416 1.00 92.00 86 ALA A N 1
ATOM 667 C CA . ALA A 1 86 ? 13.555 -4.915 -13.576 1.00 92.00 86 ALA A CA 1
ATOM 668 C C . ALA A 1 86 ? 13.421 -4.150 -14.906 1.00 92.00 86 ALA A C 1
ATOM 670 O O . ALA A 1 86 ? 14.184 -4.411 -15.836 1.00 92.00 86 ALA A O 1
ATOM 671 N N . ALA A 1 87 ? 12.483 -3.202 -14.996 1.00 92.69 87 ALA A N 1
ATOM 672 C CA . ALA A 1 87 ? 12.333 -2.330 -16.158 1.00 92.69 87 ALA A CA 1
ATOM 673 C C . ALA A 1 87 ? 13.552 -1.409 -16.340 1.00 92.69 87 ALA A C 1
ATOM 675 O O . ALA A 1 87 ? 14.081 -1.309 -17.446 1.00 92.69 87 ALA A O 1
ATOM 676 N N . GLU A 1 88 ? 14.053 -0.800 -15.259 1.00 91.94 88 GLU A N 1
ATOM 677 C CA . GLU A 1 88 ? 15.274 0.016 -15.299 1.00 91.94 88 GLU A CA 1
ATOM 678 C C . GLU A 1 88 ? 16.503 -0.803 -15.712 1.00 91.94 88 GLU A C 1
ATOM 680 O O . GLU A 1 88 ? 17.295 -0.359 -16.544 1.00 91.94 88 GLU A O 1
ATOM 685 N N . ASP A 1 89 ? 16.663 -2.014 -15.176 1.00 92.25 89 ASP A N 1
ATOM 686 C CA . ASP A 1 8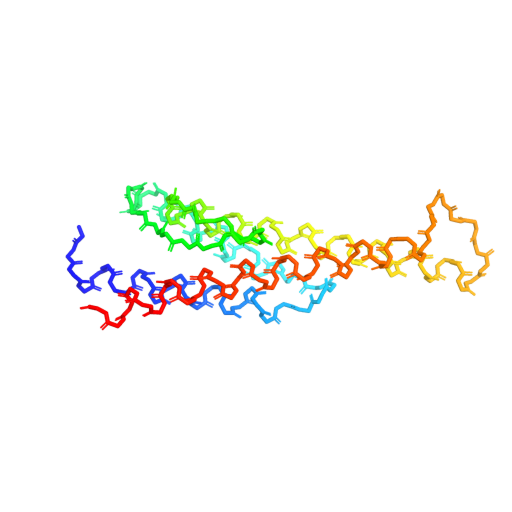9 ? 17.766 -2.907 -15.536 1.00 92.25 89 ASP A CA 1
ATOM 687 C C . ASP A 1 89 ? 17.706 -3.296 -17.025 1.00 92.25 89 ASP A C 1
ATOM 689 O O . ASP A 1 89 ? 18.736 -3.309 -17.705 1.00 92.25 89 ASP A O 1
ATOM 693 N N . ALA A 1 90 ? 16.504 -3.552 -17.555 1.00 92.56 90 ALA A N 1
ATOM 694 C CA . ALA A 1 90 ? 16.293 -3.856 -18.969 1.00 92.56 90 ALA A CA 1
ATOM 695 C C . ALA A 1 90 ? 16.589 -2.648 -19.877 1.00 92.56 90 ALA A C 1
ATOM 697 O O . ALA A 1 90 ? 17.243 -2.807 -20.909 1.00 92.56 90 ALA A O 1
ATOM 698 N N . MET A 1 91 ? 16.172 -1.439 -19.483 1.00 93.81 91 MET A N 1
ATOM 699 C CA . MET A 1 91 ? 16.501 -0.203 -20.206 1.00 93.81 91 MET A CA 1
ATOM 700 C C . MET A 1 91 ? 18.009 0.066 -20.213 1.00 93.81 91 MET A C 1
ATOM 702 O O . MET A 1 91 ? 18.574 0.377 -21.259 1.00 93.81 91 MET A O 1
ATOM 706 N N . ASN A 1 92 ? 18.690 -0.146 -19.085 1.00 93.56 92 ASN A N 1
ATOM 707 C CA . ASN A 1 92 ? 20.144 -0.005 -19.004 1.00 93.56 92 ASN A CA 1
ATOM 708 C C . ASN A 1 92 ? 20.880 -1.010 -19.907 1.00 93.56 92 ASN A C 1
ATOM 710 O O . ASN A 1 92 ? 21.873 -0.656 -20.542 1.00 93.56 92 ASN A O 1
ATOM 714 N N . ALA A 1 93 ? 20.417 -2.262 -19.975 1.00 93.38 93 ALA A N 1
ATOM 715 C CA . ALA A 1 93 ? 20.978 -3.267 -20.878 1.00 93.38 93 ALA A CA 1
ATOM 716 C C . ALA A 1 93 ? 20.795 -2.860 -22.352 1.00 93.38 93 ALA A C 1
ATOM 718 O O . ALA A 1 93 ? 21.754 -2.887 -23.125 1.00 93.38 93 ALA A O 1
ATOM 719 N N . TYR A 1 94 ? 19.600 -2.384 -22.714 1.00 92.62 94 TYR A N 1
ATOM 720 C CA . TYR A 1 94 ? 19.315 -1.862 -24.051 1.00 92.62 94 TYR A CA 1
ATOM 721 C C . TYR A 1 94 ? 20.214 -0.674 -24.426 1.00 92.62 94 TYR A C 1
ATOM 723 O O . TYR A 1 94 ? 20.803 -0.669 -25.508 1.00 92.62 94 TYR A O 1
ATOM 731 N N . ASP A 1 95 ? 20.391 0.293 -23.522 1.00 93.81 95 ASP A N 1
ATOM 732 C CA . ASP A 1 95 ? 21.253 1.462 -23.742 1.00 93.81 95 ASP A CA 1
ATOM 733 C C . ASP A 1 95 ? 22.735 1.084 -23.919 1.00 93.81 95 ASP A C 1
ATOM 735 O O . ASP A 1 95 ? 23.472 1.754 -24.650 1.00 93.81 95 ASP A O 1
ATOM 739 N N . ASN A 1 96 ? 23.173 -0.015 -23.297 1.00 94.25 96 ASN A N 1
ATOM 740 C CA . ASN A 1 96 ? 24.518 -0.572 -23.464 1.00 94.25 96 ASN A CA 1
ATOM 741 C C . ASN A 1 96 ? 24.670 -1.449 -24.721 1.00 94.25 96 ASN A C 1
ATOM 743 O O . ASN A 1 96 ? 25.791 -1.835 -25.064 1.00 94.25 96 ASN A O 1
ATOM 747 N N . GLY A 1 97 ? 23.575 -1.725 -25.437 1.00 90.44 97 GLY A N 1
ATOM 748 C CA . GLY A 1 97 ? 23.552 -2.597 -26.610 1.00 90.44 97 GLY A CA 1
ATOM 749 C C . GLY A 1 97 ? 23.623 -4.090 -26.279 1.00 90.44 97 GLY A C 1
ATOM 750 O O . GLY A 1 97 ? 23.999 -4.876 -27.151 1.00 90.44 97 GLY A O 1
ATOM 751 N N . ASP A 1 98 ? 23.296 -4.472 -25.043 1.00 92.38 98 ASP A N 1
ATOM 752 C CA . ASP A 1 98 ? 23.176 -5.868 -24.629 1.00 92.38 98 ASP A CA 1
ATOM 753 C C . ASP A 1 98 ? 21.841 -6.456 -25.125 1.00 92.38 98 ASP A C 1
ATOM 755 O O . ASP A 1 98 ? 20.817 -5.771 -25.169 1.00 92.38 98 ASP A O 1
ATOM 759 N N . ASP A 1 99 ? 21.834 -7.744 -25.487 1.00 82.94 99 ASP A N 1
ATOM 760 C CA . ASP A 1 99 ? 20.596 -8.446 -25.842 1.00 82.94 99 ASP A CA 1
ATOM 761 C C . ASP A 1 99 ? 19.704 -8.592 -24.599 1.00 82.94 99 ASP A C 1
ATOM 763 O O . ASP A 1 99 ? 20.092 -9.217 -23.606 1.00 82.94 99 ASP A O 1
ATOM 767 N N . THR A 1 100 ? 18.481 -8.066 -24.669 1.00 78.12 100 THR A N 1
ATOM 768 C CA . THR A 1 100 ? 17.462 -8.245 -23.632 1.00 78.12 100 THR A CA 1
ATOM 769 C C . THR A 1 100 ? 16.485 -9.352 -24.029 1.00 78.12 100 THR A C 1
ATOM 771 O O . THR A 1 100 ? 16.045 -9.447 -25.174 1.00 78.12 100 THR A O 1
ATOM 774 N N . GLU A 1 101 ? 16.115 -10.214 -23.078 1.00 80.25 101 GLU A N 1
ATOM 775 C CA . GLU A 1 101 ? 15.071 -11.233 -23.299 1.00 80.25 101 GLU A CA 1
ATOM 776 C C . GLU A 1 101 ? 13.673 -10.596 -23.422 1.00 80.25 101 GLU A C 1
ATOM 778 O O . GLU A 1 101 ? 12.783 -11.140 -24.078 1.00 80.25 101 GLU A O 1
ATOM 783 N N . PHE A 1 102 ? 13.494 -9.420 -22.819 1.00 82.75 102 PHE A N 1
ATOM 784 C CA . PHE A 1 102 ? 12.231 -8.696 -22.732 1.00 82.75 102 PHE A CA 1
ATOM 785 C C . PHE A 1 102 ? 12.327 -7.325 -23.408 1.00 82.75 102 PHE A C 1
ATOM 787 O O . PHE A 1 102 ? 13.409 -6.744 -23.494 1.00 82.75 102 PHE A O 1
ATOM 794 N N . ASP A 1 103 ? 11.186 -6.816 -23.883 1.00 90.69 103 ASP A N 1
ATOM 795 C CA . ASP A 1 103 ? 11.070 -5.468 -24.449 1.00 90.69 103 ASP A CA 1
ATOM 796 C C . ASP A 1 103 ? 11.111 -4.434 -23.309 1.00 90.69 103 ASP A C 1
ATOM 798 O O . ASP A 1 103 ? 10.153 -4.356 -22.532 1.00 90.69 103 ASP A O 1
ATOM 802 N N . PRO A 1 104 ? 12.195 -3.650 -23.190 1.00 91.44 104 PRO A N 1
ATOM 803 C CA .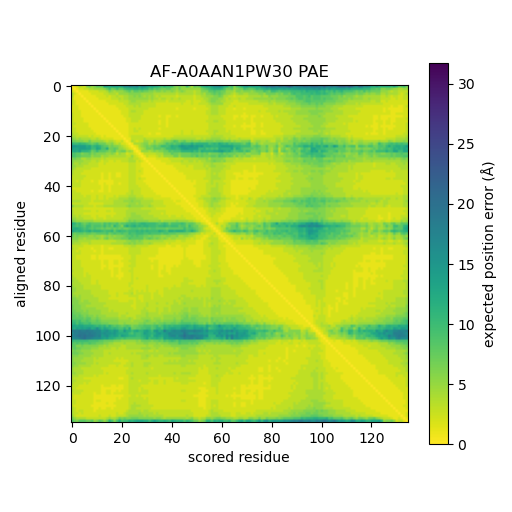 PRO A 1 104 ? 12.401 -2.768 -22.050 1.00 91.44 104 PRO A CA 1
ATOM 804 C C . PRO A 1 104 ? 11.395 -1.604 -22.026 1.00 91.44 104 PRO A C 1
ATOM 806 O O . PRO A 1 104 ? 10.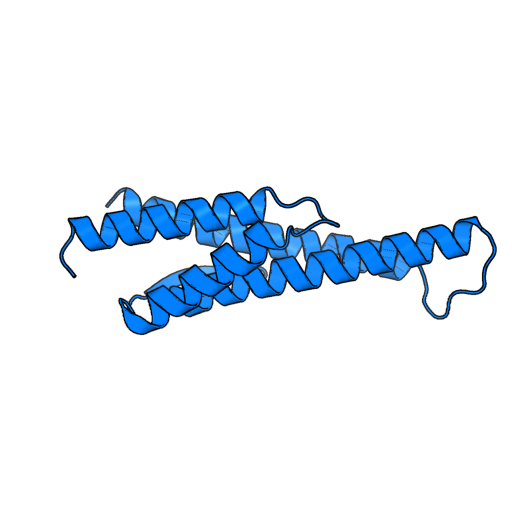954 -1.209 -20.950 1.00 91.44 104 PRO A O 1
ATOM 809 N N . PHE A 1 105 ? 10.926 -1.132 -23.187 1.00 93.44 105 PHE A N 1
ATOM 810 C CA . PHE A 1 105 ? 9.911 -0.074 -23.268 1.00 93.44 105 PHE A CA 1
ATOM 811 C C . PHE A 1 105 ? 8.539 -0.580 -22.830 1.00 93.44 105 PHE A C 1
ATOM 813 O O . PHE A 1 105 ? 7.776 0.130 -22.178 1.00 93.44 105 PHE A O 1
ATOM 820 N N . LYS A 1 106 ? 8.212 -1.833 -23.169 1.00 94.69 106 LYS A N 1
ATOM 821 C CA . LYS A 1 106 ? 6.983 -2.468 -22.680 1.00 94.69 106 LYS A CA 1
ATOM 822 C C . LYS A 1 106 ? 7.018 -2.631 -21.161 1.00 94.69 106 LYS A C 1
ATOM 824 O O . LYS A 1 106 ? 6.008 -2.386 -20.511 1.00 94.69 106 LYS A O 1
ATOM 829 N N . MET A 1 107 ? 8.166 -3.022 -20.607 1.00 94.31 107 MET A N 1
ATOM 830 C CA . MET A 1 107 ? 8.341 -3.157 -19.160 1.00 94.31 107 MET A CA 1
ATOM 831 C C . MET A 1 107 ? 8.226 -1.815 -18.428 1.00 94.31 107 MET A C 1
ATOM 833 O O . MET A 1 107 ? 7.603 -1.774 -17.372 1.00 94.31 107 MET A O 1
ATOM 837 N N . GLU A 1 108 ? 8.776 -0.732 -18.987 1.00 93.19 108 GLU A N 1
ATOM 838 C CA . GLU A 1 108 ? 8.639 0.629 -18.443 1.00 93.19 108 GLU A CA 1
ATOM 839 C C . GLU A 1 108 ? 7.163 1.051 -18.360 1.00 93.19 108 GLU A C 1
ATOM 841 O O . GLU A 1 108 ? 6.696 1.457 -17.298 1.00 93.19 108 GLU A O 1
ATOM 84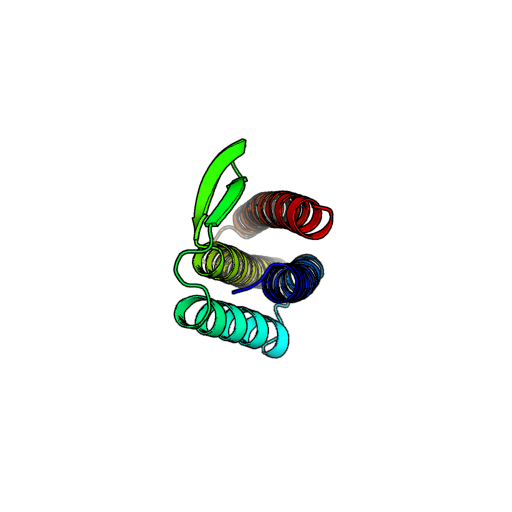6 N N . VAL A 1 109 ? 6.396 0.854 -19.440 1.00 94.94 109 VAL A N 1
ATOM 847 C CA . VAL A 1 109 ? 4.952 1.154 -19.455 1.00 94.94 109 VAL A CA 1
ATOM 848 C C . VAL A 1 109 ? 4.193 0.323 -18.416 1.00 94.94 109 VAL A C 1
ATOM 850 O O . VAL A 1 109 ? 3.363 0.861 -17.688 1.00 94.94 109 VAL A O 1
ATOM 853 N N . GLU A 1 110 ? 4.488 -0.975 -18.307 1.00 94.44 110 GLU A N 1
ATOM 854 C CA . GLU A 1 110 ? 3.865 -1.841 -17.297 1.00 94.44 110 GLU A CA 1
ATOM 855 C C . GLU A 1 110 ? 4.214 -1.396 -15.863 1.00 94.44 110 GLU A C 1
ATOM 857 O O . GLU A 1 110 ? 3.358 -1.450 -14.979 1.00 94.44 110 GLU A O 1
ATOM 862 N N . ALA A 1 111 ? 5.442 -0.925 -15.617 1.00 93.00 111 ALA A N 1
ATOM 863 C CA . ALA A 1 111 ? 5.851 -0.396 -14.315 1.00 93.00 111 ALA A CA 1
ATOM 864 C C . ALA A 1 111 ? 5.086 0.885 -13.946 1.00 93.00 111 ALA A C 1
ATOM 866 O O . ALA A 1 111 ? 4.611 1.005 -12.813 1.00 93.00 111 ALA A O 1
ATOM 867 N N . ASP A 1 112 ? 4.906 1.799 -14.901 1.00 92.56 112 ASP A N 1
ATOM 868 C CA . ASP A 1 112 ? 4.124 3.025 -14.717 1.00 92.56 112 ASP A CA 1
ATOM 869 C C . ASP A 1 112 ? 2.643 2.730 -14.431 1.00 92.56 112 ASP A C 1
ATOM 871 O O . ASP A 1 112 ? 2.050 3.321 -13.521 1.00 92.56 112 ASP A O 1
ATOM 875 N N . GLU A 1 113 ? 2.043 1.782 -15.158 1.00 93.75 113 GLU A N 1
ATOM 876 C CA . GLU A 1 113 ? 0.663 1.334 -14.926 1.00 93.75 113 GLU A CA 1
ATOM 877 C C . GLU A 1 113 ? 0.507 0.736 -13.521 1.00 93.75 113 GLU A C 1
ATOM 879 O O . GLU A 1 113 ? -0.363 1.161 -12.752 1.00 93.75 113 GLU A O 1
ATOM 884 N N . MET A 1 114 ? 1.408 -0.176 -13.136 1.00 93.12 114 MET A N 1
ATOM 885 C CA . MET A 1 114 ? 1.433 -0.746 -11.787 1.00 93.12 114 MET A CA 1
ATOM 886 C C . MET A 1 114 ? 1.589 0.339 -10.719 1.00 93.12 114 MET A C 1
ATOM 888 O O . MET A 1 114 ? 0.920 0.283 -9.685 1.00 93.12 114 MET A O 1
ATOM 892 N N . LYS A 1 115 ? 2.439 1.347 -10.950 1.00 92.25 115 LYS A N 1
ATOM 893 C CA . LYS A 1 115 ? 2.622 2.449 -10.001 1.00 92.25 115 LYS A CA 1
ATOM 894 C C . LYS A 1 115 ? 1.335 3.248 -9.813 1.00 92.25 115 LYS A C 1
ATOM 896 O O . LYS A 1 115 ? 0.971 3.540 -8.673 1.00 92.25 115 LYS A O 1
ATOM 901 N N . GLY A 1 116 ? 0.626 3.550 -10.901 1.00 92.44 116 GLY A N 1
ATOM 902 C CA . GLY A 1 116 ? -0.663 4.242 -10.856 1.00 92.44 116 GLY A CA 1
ATOM 903 C C . GLY A 1 116 ? -1.728 3.476 -10.063 1.00 92.44 116 GLY A C 1
ATOM 904 O O . GLY A 1 116 ? -2.439 4.070 -9.244 1.00 92.44 116 GLY A O 1
ATOM 905 N N . GLU A 1 117 ? -1.800 2.153 -10.239 1.00 92.50 117 GLU A N 1
ATOM 906 C CA . GLU A 1 117 ? -2.697 1.289 -9.458 1.00 92.50 117 GLU A CA 1
ATOM 907 C C . GLU A 1 117 ? -2.350 1.302 -7.962 1.00 92.50 117 GLU A C 1
ATOM 909 O O . GLU A 1 117 ? -3.237 1.417 -7.110 1.00 92.50 117 GLU A O 1
ATOM 914 N N . VAL A 1 118 ? -1.058 1.201 -7.628 1.00 93.56 118 VAL A N 1
ATOM 915 C CA . VAL A 1 118 ? -0.576 1.204 -6.239 1.00 93.56 118 VAL A CA 1
ATOM 916 C C . VAL A 1 118 ? -0.853 2.539 -5.556 1.00 93.56 118 VAL A C 1
ATOM 918 O O . VAL A 1 118 ? -1.333 2.550 -4.421 1.00 93.56 118 VAL A O 1
ATOM 921 N N . ASP A 1 119 ? -0.609 3.656 -6.237 1.00 93.62 119 ASP A N 1
ATOM 922 C CA . ASP A 1 119 ? -0.854 4.990 -5.684 1.00 93.62 119 ASP A CA 1
ATOM 923 C C . ASP A 1 119 ? -2.336 5.225 -5.416 1.00 93.62 119 ASP A C 1
ATOM 925 O O . ASP A 1 119 ? -2.708 5.726 -4.352 1.00 93.62 119 ASP A O 1
ATOM 929 N N . THR A 1 120 ? -3.191 4.785 -6.336 1.00 94.31 120 THR A N 1
ATOM 930 C CA . THR A 1 120 ? -4.646 4.854 -6.177 1.00 94.31 120 THR A CA 1
ATOM 931 C C . THR A 1 120 ? -5.110 4.009 -4.988 1.00 94.31 120 THR A C 1
ATOM 933 O O . THR A 1 120 ? -5.829 4.507 -4.115 1.00 94.31 120 THR A O 1
ATOM 936 N N . LEU A 1 121 ? -4.632 2.763 -4.885 1.00 94.69 121 LEU A N 1
ATOM 937 C CA . LEU A 1 121 ? -4.914 1.866 -3.762 1.00 94.69 121 LEU A CA 1
ATOM 938 C C . LEU A 1 121 ? -4.515 2.494 -2.416 1.00 94.69 121 LEU A C 1
ATOM 940 O O . LEU A 1 121 ? -5.317 2.524 -1.476 1.00 94.69 121 LEU A O 1
ATOM 944 N N . LEU A 1 122 ? -3.281 2.999 -2.313 1.00 95.62 122 LEU A N 1
ATOM 945 C CA . LEU A 1 122 ? -2.758 3.601 -1.086 1.00 95.62 122 LEU A CA 1
ATOM 946 C C . LEU A 1 122 ? -3.538 4.862 -0.706 1.00 95.62 122 LEU A C 1
ATOM 948 O O . LEU A 1 122 ? -3.915 5.007 0.458 1.00 95.62 122 LEU A O 1
ATOM 952 N N . ALA A 1 123 ? -3.838 5.739 -1.669 1.00 95.88 123 ALA A N 1
ATOM 953 C CA . ALA A 1 123 ? -4.593 6.967 -1.434 1.00 95.88 123 ALA A CA 1
ATOM 954 C C . ALA A 1 123 ? -6.022 6.686 -0.940 1.00 95.88 123 ALA A C 1
ATOM 956 O O . ALA A 1 123 ? -6.491 7.313 0.018 1.00 95.88 123 ALA A O 1
ATOM 957 N N . ASN A 1 124 ? -6.712 5.719 -1.549 1.00 96.25 124 ASN A N 1
ATOM 958 C CA . ASN A 1 124 ? -8.067 5.338 -1.153 1.00 96.25 124 ASN A CA 1
ATOM 959 C C . ASN A 1 124 ? -8.090 4.687 0.233 1.00 96.25 124 ASN A C 1
ATOM 961 O O . ASN A 1 124 ? -8.918 5.045 1.080 1.00 96.25 124 ASN A O 1
ATOM 965 N N . PHE A 1 125 ? -7.141 3.790 0.515 1.00 96.56 125 PHE A N 1
ATOM 966 C CA . PHE A 1 125 ? -7.030 3.179 1.835 1.00 96.56 125 PHE A CA 1
ATOM 967 C C . PHE A 1 125 ? -6.677 4.211 2.917 1.00 96.56 125 PHE A C 1
ATOM 969 O O . PHE A 1 125 ? -7.306 4.234 3.979 1.00 96.56 125 PHE A O 1
ATOM 976 N N . LYS A 1 126 ? -5.739 5.123 2.637 1.00 96.81 126 LYS A N 1
ATOM 977 C CA . LYS A 1 126 ? -5.379 6.243 3.518 1.00 96.81 126 LYS A CA 1
ATOM 978 C C . LYS A 1 126 ? -6.593 7.102 3.869 1.00 96.81 126 LYS A C 1
ATOM 980 O O . LYS A 1 126 ? -6.874 7.296 5.051 1.00 96.81 126 LYS A O 1
ATOM 985 N N . ARG A 1 127 ? -7.374 7.528 2.870 1.00 95.94 127 ARG A N 1
ATOM 986 C CA . ARG A 1 127 ? -8.609 8.309 3.072 1.00 95.94 127 ARG A CA 1
ATOM 987 C C . ARG A 1 127 ? -9.611 7.571 3.965 1.00 95.94 127 ARG A C 1
ATOM 989 O O . ARG A 1 127 ? -10.221 8.169 4.855 1.00 95.94 127 ARG A O 1
ATOM 996 N N . ALA A 1 128 ? -9.765 6.260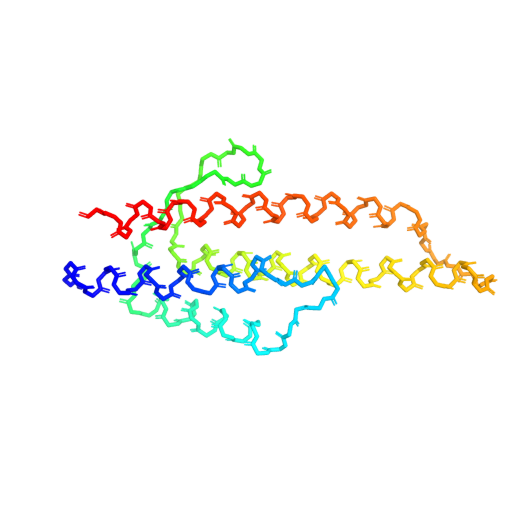 3.769 1.00 95.50 128 ALA A N 1
ATOM 997 C CA . ALA A 1 128 ? -10.634 5.441 4.609 1.00 95.50 128 ALA A CA 1
ATOM 998 C C . ALA A 1 128 ? -10.151 5.386 6.069 1.00 95.50 128 ALA A C 1
ATOM 1000 O O . ALA A 1 128 ? -10.973 5.438 6.988 1.00 95.50 128 ALA A O 1
ATOM 1001 N N . LEU A 1 129 ? -8.837 5.317 6.305 1.00 96.12 129 LEU A N 1
ATOM 1002 C CA . LEU A 1 129 ? -8.243 5.352 7.646 1.00 96.12 129 LEU A CA 1
ATOM 1003 C C . LEU A 1 129 ? -8.422 6.716 8.318 1.00 96.12 129 LEU A C 1
ATOM 1005 O O . LEU A 1 129 ? -8.848 6.767 9.471 1.00 96.12 129 LEU A O 1
ATOM 1009 N N . GLU A 1 130 ? -8.164 7.811 7.603 1.00 95.94 130 GLU A N 1
ATOM 1010 C CA . GLU A 1 130 ? -8.359 9.182 8.095 1.00 95.94 130 GLU A CA 1
ATOM 1011 C C . GLU A 1 130 ? -9.803 9.406 8.567 1.00 95.94 130 GLU A C 1
ATOM 1013 O O . GLU A 1 130 ? -10.034 9.919 9.666 1.00 95.94 130 GLU A O 1
ATOM 1018 N N . ALA A 1 131 ? -10.785 8.914 7.804 1.00 94.25 131 ALA A N 1
ATOM 1019 C CA . ALA A 1 131 ? -12.193 8.964 8.189 1.00 94.25 131 ALA A CA 1
ATOM 1020 C C . ALA A 1 131 ? -12.493 8.182 9.483 1.00 94.25 131 ALA A C 1
ATOM 1022 O O . ALA A 1 131 ? -13.368 8.577 10.255 1.00 94.25 131 ALA A O 1
ATOM 1023 N N . LYS A 1 132 ? -11.772 7.083 9.759 1.00 93.19 132 LYS A N 1
ATOM 1024 C CA . LYS A 1 132 ? -11.899 6.346 11.030 1.00 93.19 132 LYS A CA 1
ATOM 1025 C C . LYS A 1 132 ? -11.223 7.055 12.199 1.00 93.19 132 LYS A C 1
ATOM 1027 O O . LYS A 1 132 ? -11.690 6.903 13.324 1.00 93.19 132 LYS A O 1
ATOM 1032 N N . VAL A 1 133 ? -10.142 7.794 11.956 1.00 91.88 133 VAL A N 1
ATOM 1033 C CA . VAL A 1 133 ? -9.449 8.577 12.992 1.00 91.88 133 VAL A CA 1
ATOM 1034 C C . VAL A 1 133 ? -10.284 9.789 13.416 1.00 91.88 133 VAL A C 1
ATOM 1036 O O . VAL A 1 133 ? -10.300 10.128 14.598 1.00 91.88 133 VAL A O 1
ATOM 1039 N N . ALA A 1 134 ? -11.010 10.409 12.482 1.00 87.69 134 ALA A N 1
ATOM 1040 C CA . ALA A 1 134 ? -11.831 11.594 12.737 1.00 87.69 134 ALA A CA 1
ATOM 1041 C C . ALA A 1 134 ? -13.181 11.322 13.447 1.00 87.69 134 ALA A C 1
ATOM 1043 O O . ALA A 1 134 ? -13.829 12.276 13.881 1.00 87.69 134 ALA A O 1
ATOM 1044 N N . ALA A 1 135 ? -13.618 10.059 13.561 1.00 80.19 135 ALA A N 1
ATOM 1045 C CA . ALA A 1 135 ? -14.932 9.648 14.093 1.00 80.19 135 ALA A CA 1
ATOM 1046 C C . ALA A 1 135 ? -14.9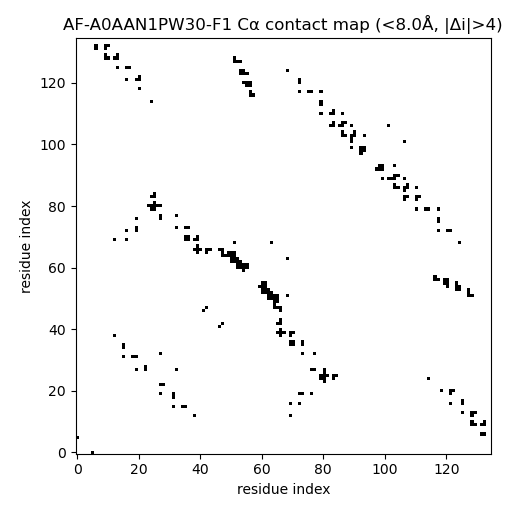31 9.285 15.598 1.00 80.19 135 ALA A C 1
ATOM 1048 O O . ALA A 1 135 ? -15.879 9.652 16.336 1.00 80.19 135 ALA A O 1
#

Solvent-accessible surface area (backbone atoms only — not comparable to full-atom values): 7133 Å² total; per-residue (Å²): 132,56,71,67,61,52,36,51,51,39,52,57,49,43,57,47,51,57,53,58,70,68,42,52,66,63,49,72,48,68,68,60,51,51,51,38,51,51,48,20,55,49,32,51,71,80,44,60,82,43,67,46,59,34,38,45,60,78,76,44,81,43,78,43,38,48,28,55,53,44,42,50,54,48,52,48,52,50,52,36,15,53,44,31,42,51,18,52,54,37,40,52,35,51,76,71,69,45,91,65,97,62,64,29,68,60,36,44,52,51,30,53,52,45,45,53,34,45,52,44,27,49,52,34,46,47,54,41,36,52,56,56,58,76,107